Protein AF-A0A0C9ZK24-F1 (afdb_monomer_lite)

Foldseek 3Di:
DDDPPPPPDDPPDDDPDPPDDDPVSVLVPPPCLCVLCVDPPRQDNDPVRVVVVVCCVVVDDDPVVVVVVVPDDDD

Radius of gyration: 16.65 Å; chains: 1; bounding box: 28×47×30 Å

Sequence (75 aa):
IMQDHFMQVFLGASKNYKGRKTFMENFDDNLHAMKCQDNLYYPFASVGDWQMAEWIELSGPSMAQMDKFLSMQFV

pLDDT: mean 73.1, std 13.66, range [34.97, 91.06]

Organism: NCBI:txid765257

Secondary structure (DSSP, 8-state):
----------TTS----TTSPPHHHHHHT-TTGGGGGT-TT-S-SSHHHHHHHHHHHHH---HHHHHHHHT----

Structure (mmCIF, N/CA/C/O backbone):
data_AF-A0A0C9ZK24-F1
#
_entry.id   AF-A0A0C9ZK24-F1
#
loop_
_atom_site.group_PDB
_atom_site.id
_atom_site.type_symbol
_atom_site.label_atom_id
_atom_site.label_alt_id
_atom_site.label_comp_id
_atom_site.label_asym_id
_atom_site.label_entity_id
_atom_site.label_seq_id
_atom_site.pdbx_PDB_ins_code
_atom_site.Cartn_x
_atom_site.Cartn_y
_atom_site.Cartn_z
_atom_site.occupancy
_atom_site.B_iso_or_equiv
_atom_site.auth_seq_id
_atom_site.auth_comp_id
_atom_site.auth_asym_id
_atom_site.auth_atom_id
_atom_site.pdbx_PDB_model_num
ATOM 1 N N . ILE A 1 1 ? -14.008 31.195 -17.800 1.00 34.97 1 ILE A N 1
ATOM 2 C CA . ILE A 1 1 ? -13.464 31.627 -16.491 1.00 34.97 1 ILE A CA 1
ATOM 3 C C . ILE A 1 1 ? -13.046 30.348 -15.780 1.00 34.97 1 ILE A C 1
ATOM 5 O O . ILE A 1 1 ? -13.923 29.586 -15.398 1.00 34.97 1 ILE A O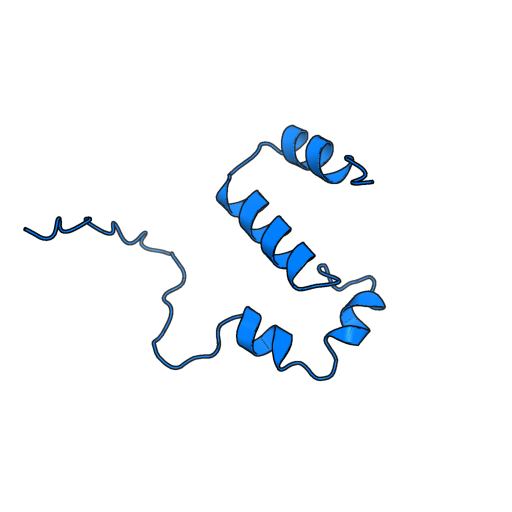 1
ATOM 9 N N . MET A 1 2 ? -11.749 30.027 -15.760 1.00 38.06 2 MET A N 1
ATOM 10 C CA . MET A 1 2 ? -11.257 28.851 -15.034 1.00 38.06 2 MET A CA 1
ATOM 11 C C . MET A 1 2 ? -11.257 29.196 -13.547 1.00 38.06 2 MET A C 1
ATOM 13 O O . MET A 1 2 ? -10.647 30.184 -13.151 1.00 38.06 2 MET A O 1
ATOM 17 N N . GLN A 1 3 ? -12.010 28.438 -12.755 1.00 42.09 3 GLN A N 1
ATOM 18 C CA . GLN A 1 3 ? -11.984 28.542 -11.302 1.00 42.09 3 GLN A CA 1
ATOM 19 C C . GLN A 1 3 ? -10.634 28.016 -10.812 1.00 42.09 3 GLN A C 1
ATOM 21 O O . GLN A 1 3 ? -10.365 26.816 -10.909 1.00 42.09 3 GLN A O 1
ATOM 26 N N . ASP A 1 4 ? -9.804 28.925 -10.301 1.00 47.66 4 ASP A N 1
ATOM 27 C CA . ASP A 1 4 ? -8.630 28.601 -9.495 1.00 47.66 4 ASP A CA 1
ATOM 28 C C . ASP A 1 4 ? -9.102 27.835 -8.255 1.00 47.66 4 ASP A C 1
ATOM 30 O O . ASP A 1 4 ? -9.582 28.409 -7.276 1.00 47.66 4 ASP A O 1
ATOM 34 N N . HIS A 1 5 ? -9.013 26.508 -8.314 1.00 53.12 5 HIS A N 1
ATOM 35 C CA . HIS A 1 5 ? -9.121 25.687 -7.121 1.00 53.12 5 HIS A CA 1
ATOM 36 C C . HIS A 1 5 ? -7.870 25.961 -6.290 1.00 53.12 5 HIS A C 1
ATOM 38 O O . HIS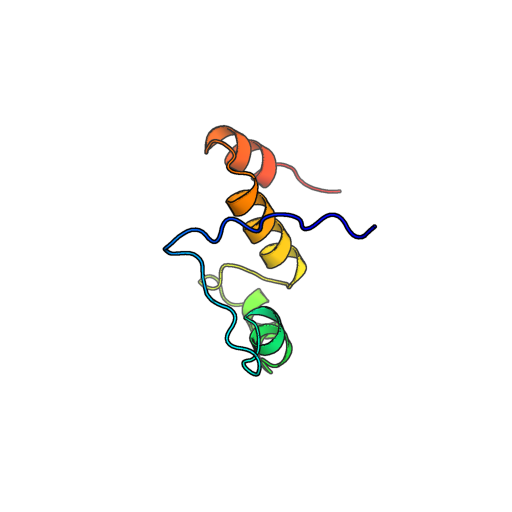 A 1 5 ? -6.763 25.584 -6.675 1.00 53.12 5 HIS A O 1
ATOM 44 N N . PHE A 1 6 ? -8.040 26.646 -5.161 1.00 50.91 6 PHE A N 1
ATOM 45 C CA . PHE A 1 6 ? -6.966 26.887 -4.209 1.00 50.91 6 PHE A CA 1
ATOM 46 C C . PHE A 1 6 ? -6.512 25.538 -3.633 1.00 50.91 6 PHE A C 1
ATOM 48 O O . PHE A 1 6 ? -7.106 25.017 -2.689 1.00 50.91 6 PHE A O 1
ATOM 55 N N . MET A 1 7 ? -5.482 24.934 -4.233 1.00 53.56 7 MET A N 1
ATOM 56 C CA . MET A 1 7 ? -4.819 23.759 -3.673 1.00 53.56 7 MET A CA 1
ATOM 57 C C . MET A 1 7 ? -4.111 24.189 -2.387 1.00 53.56 7 MET A C 1
ATOM 59 O O . MET A 1 7 ? -3.017 24.754 -2.415 1.00 53.56 7 MET A O 1
ATOM 63 N N . GLN A 1 8 ? -4.746 23.937 -1.246 1.00 56.78 8 GLN A N 1
ATOM 64 C CA . GLN A 1 8 ? -4.123 24.126 0.054 1.00 56.78 8 GLN A CA 1
ATOM 65 C C . GLN A 1 8 ? -3.113 22.992 0.265 1.00 56.78 8 GLN A C 1
ATOM 67 O O . GLN A 1 8 ? -3.463 21.874 0.631 1.00 56.78 8 GLN A O 1
ATOM 72 N N . VAL A 1 9 ? -1.846 23.263 -0.047 1.00 58.19 9 VAL A N 1
ATOM 73 C CA . VAL A 1 9 ? -0.764 22.288 0.108 1.00 58.19 9 VAL A CA 1
ATOM 74 C C . VAL A 1 9 ? -0.508 22.086 1.601 1.00 58.19 9 VAL A C 1
ATOM 76 O O . VAL A 1 9 ? -0.036 22.997 2.281 1.00 58.19 9 VAL A O 1
ATOM 79 N N 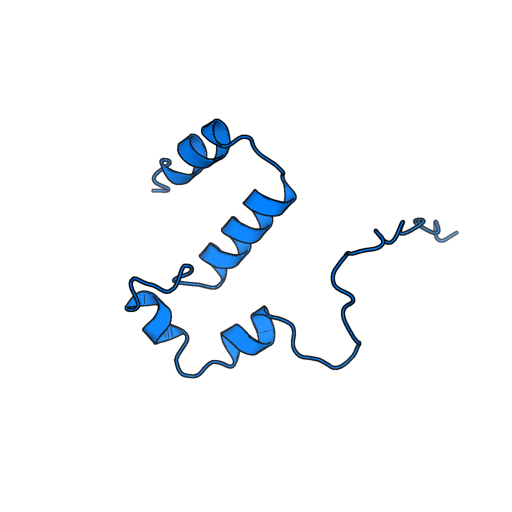. PHE A 1 10 ? -0.822 20.897 2.120 1.00 68.56 10 PHE A N 1
ATOM 80 C CA . PHE A 1 10 ? -0.511 20.534 3.500 1.00 68.56 10 PHE A CA 1
ATOM 81 C C . PHE A 1 10 ? 1.011 20.513 3.694 1.00 68.56 10 PHE A C 1
ATOM 83 O O . PHE A 1 10 ? 1.735 19.834 2.958 1.00 68.56 10 PHE A O 1
ATOM 90 N N . LEU A 1 11 ? 1.505 21.281 4.668 1.00 50.94 11 LEU A N 1
ATOM 91 C CA . LEU A 1 11 ? 2.930 21.413 4.967 1.00 50.94 11 LEU A CA 1
ATOM 92 C C . LEU A 1 11 ? 3.428 20.110 5.621 1.00 50.94 11 LEU A C 1
ATOM 94 O O . LEU A 1 11 ? 3.434 19.970 6.837 1.00 50.94 11 LEU A O 1
ATOM 98 N N . GLY A 1 12 ? 3.767 19.128 4.787 1.00 56.84 12 GLY A N 1
ATOM 99 C CA . GLY A 1 12 ? 4.081 17.754 5.193 1.00 56.84 12 GLY A CA 1
ATOM 100 C C . GLY A 1 12 ? 3.616 16.694 4.190 1.00 56.84 12 GLY A C 1
ATOM 101 O O . GLY A 1 12 ? 4.054 15.552 4.270 1.00 56.84 12 GLY A O 1
ATOM 102 N N . ALA A 1 13 ? 2.773 17.062 3.218 1.00 62.56 13 ALA A N 1
ATOM 103 C CA . ALA A 1 13 ? 2.405 16.169 2.127 1.00 62.56 13 ALA A CA 1
ATOM 104 C C . ALA A 1 13 ? 3.616 15.879 1.225 1.00 62.56 13 ALA A C 1
ATOM 106 O O . ALA A 1 13 ? 4.425 16.770 0.939 1.00 62.56 13 ALA A O 1
ATOM 107 N N . SER A 1 14 ? 3.722 14.631 0.759 1.00 55.34 14 SER A N 1
ATOM 108 C CA . SER A 1 14 ? 4.733 14.213 -0.214 1.00 55.34 14 SER A CA 1
ATOM 109 C C . SER A 1 14 ? 4.695 15.131 -1.439 1.00 55.34 14 SER A C 1
ATOM 111 O O . SER A 1 14 ? 3.660 15.305 -2.085 1.00 55.34 14 SER A O 1
ATOM 113 N N . LYS A 1 15 ? 5.828 15.768 -1.746 1.00 58.62 15 LYS A N 1
ATOM 114 C CA . LYS A 1 15 ? 5.976 16.630 -2.919 1.00 58.62 15 LYS A CA 1
ATOM 115 C C . LYS A 1 15 ? 6.393 15.745 -4.089 1.00 58.62 15 LYS A C 1
ATOM 117 O O . LYS A 1 15 ? 7.519 15.250 -4.111 1.00 58.62 15 LYS A O 1
ATOM 122 N N . ASN A 1 16 ? 5.523 15.575 -5.082 1.00 55.41 16 ASN A N 1
ATOM 123 C CA . ASN A 1 16 ? 5.905 14.910 -6.327 1.00 55.41 16 ASN A CA 1
ATOM 124 C C . ASN A 1 16 ? 6.913 15.804 -7.065 1.00 55.41 16 ASN A C 1
ATOM 126 O O . ASN A 1 16 ? 6.549 16.781 -7.724 1.00 55.41 16 ASN A O 1
ATOM 130 N N . TYR A 1 17 ? 8.205 15.509 -6.919 1.00 57.25 17 TYR A N 1
ATOM 131 C CA . TYR A 1 17 ? 9.247 16.143 -7.717 1.00 57.25 17 TYR A CA 1
ATOM 132 C C . TYR A 1 17 ? 9.035 15.715 -9.172 1.00 57.25 17 TYR A C 1
ATOM 134 O O . TYR A 1 17 ? 9.233 14.546 -9.503 1.00 57.25 17 TYR A O 1
ATOM 142 N N . LYS A 1 18 ? 8.600 16.650 -10.033 1.00 56.00 18 LYS A N 1
ATOM 143 C CA . LYS A 1 18 ? 8.462 16.418 -11.480 1.00 56.00 18 LYS A CA 1
ATOM 144 C C . LYS A 1 18 ? 9.706 15.685 -12.004 1.00 56.00 18 LYS A C 1
ATOM 146 O O . LYS A 1 18 ? 10.816 16.186 -11.845 1.00 56.00 18 LYS A O 1
ATOM 151 N N . GLY A 1 19 ? 9.505 14.514 -12.613 1.00 64.88 19 GLY A N 1
ATOM 152 C CA . GLY A 1 19 ? 10.566 13.709 -13.229 1.00 64.88 19 GLY A CA 1
ATOM 153 C C . GLY A 1 19 ? 11.067 12.507 -12.419 1.00 64.88 19 GLY A C 1
ATOM 154 O O . GLY A 1 19 ? 11.950 11.806 -12.902 1.00 64.88 19 GLY A O 1
ATOM 155 N N . ARG A 1 20 ? 10.532 12.233 -11.220 1.00 70.06 20 ARG A N 1
ATOM 156 C CA . ARG A 1 20 ? 10.770 10.955 -10.526 1.00 70.06 20 ARG A CA 1
ATOM 157 C C . ARG A 1 20 ? 9.616 9.989 -10.756 1.00 70.06 20 ARG A C 1
ATOM 159 O O . ARG A 1 20 ? 8.467 10.420 -10.749 1.00 70.06 20 ARG A O 1
ATOM 166 N N . LYS A 1 21 ? 9.947 8.703 -10.898 1.00 72.69 21 LYS A N 1
ATOM 167 C CA . LYS A 1 21 ? 8.963 7.621 -10.920 1.00 72.69 21 LYS A CA 1
ATOM 168 C C . LYS A 1 21 ? 8.161 7.641 -9.620 1.00 72.69 21 LYS A C 1
ATOM 170 O O . LYS A 1 21 ? 8.746 7.672 -8.533 1.00 72.69 21 LYS A O 1
ATOM 175 N N . THR A 1 22 ? 6.843 7.647 -9.745 1.00 75.75 22 THR A N 1
ATOM 176 C CA . THR A 1 22 ? 5.886 7.391 -8.670 1.00 75.75 22 THR A CA 1
ATOM 177 C C . THR A 1 22 ? 6.149 6.018 -8.051 1.00 75.75 22 THR A C 1
ATOM 179 O O . THR A 1 22 ? 6.883 5.193 -8.602 1.00 75.75 22 THR A O 1
ATOM 182 N N . PHE A 1 23 ? 5.568 5.753 -6.881 1.00 73.12 23 PHE A N 1
ATOM 183 C CA . PHE A 1 23 ? 5.635 4.415 -6.296 1.00 73.12 23 PHE A CA 1
ATOM 184 C C . PHE A 1 23 ? 5.133 3.354 -7.288 1.00 73.12 23 PHE A C 1
ATOM 186 O O . PHE A 1 23 ? 5.816 2.356 -7.479 1.00 73.12 23 PHE A O 1
ATOM 193 N N . MET A 1 24 ? 4.025 3.627 -7.986 1.00 74.75 24 MET A N 1
ATOM 194 C CA . MET A 1 24 ? 3.435 2.701 -8.958 1.00 74.75 24 MET A CA 1
ATOM 195 C C . MET A 1 24 ? 4.318 2.472 -10.174 1.00 74.75 24 MET A C 1
ATOM 197 O O . MET A 1 24 ? 4.538 1.331 -10.547 1.00 74.75 24 MET A O 1
ATOM 201 N N . GLU A 1 25 ? 4.925 3.522 -10.727 1.00 78.19 25 GLU A N 1
ATOM 202 C CA . GLU A 1 25 ? 5.887 3.351 -11.822 1.00 78.19 25 GLU A CA 1
ATOM 203 C C . GLU A 1 25 ? 7.093 2.502 -11.382 1.00 78.19 25 GLU A C 1
ATOM 205 O O . GLU A 1 25 ? 7.564 1.665 -12.140 1.00 78.19 25 GLU A O 1
ATOM 210 N N . ASN A 1 26 ? 7.573 2.646 -10.141 1.00 77.75 26 ASN A N 1
ATOM 211 C CA . ASN A 1 26 ? 8.637 1.776 -9.621 1.00 77.75 26 ASN A CA 1
ATOM 212 C C . ASN A 1 26 ? 8.158 0.350 -9.304 1.00 77.75 26 ASN A C 1
ATOM 214 O O . ASN A 1 26 ? 8.954 -0.584 -9.385 1.00 77.75 26 ASN A O 1
ATOM 218 N N . PHE A 1 27 ? 6.899 0.188 -8.896 1.00 75.00 27 PHE A N 1
ATOM 219 C CA . PHE A 1 27 ? 6.294 -1.106 -8.600 1.00 75.00 27 PHE A CA 1
ATOM 220 C C . PHE A 1 27 ? 6.070 -1.913 -9.882 1.00 75.00 27 PHE A C 1
ATOM 222 O O . PHE A 1 27 ? 6.467 -3.072 -9.938 1.00 75.00 27 PHE A O 1
ATOM 229 N N . ASP A 1 28 ? 5.531 -1.286 -10.926 1.00 75.44 28 ASP A N 1
ATOM 230 C CA . ASP A 1 28 ? 5.297 -1.910 -12.231 1.00 75.44 28 ASP A CA 1
ATOM 231 C C . ASP A 1 28 ? 6.612 -2.237 -12.953 1.00 75.44 28 ASP A C 1
ATOM 233 O O . ASP A 1 28 ? 6.738 -3.288 -13.582 1.00 75.44 28 ASP A O 1
ATOM 237 N N . ASP A 1 29 ? 7.633 -1.386 -12.807 1.00 79.44 29 ASP A N 1
ATOM 238 C CA . ASP A 1 29 ? 8.975 -1.646 -13.343 1.00 79.44 29 ASP A CA 1
ATOM 239 C C . ASP A 1 29 ? 9.744 -2.728 -12.564 1.00 79.44 29 ASP A C 1
ATOM 241 O O . ASP A 1 29 ? 10.830 -3.157 -12.977 1.00 79.44 29 ASP A O 1
ATOM 245 N N . ASN A 1 30 ? 9.225 -3.175 -11.417 1.00 75.56 30 ASN A N 1
ATOM 246 C CA . ASN A 1 30 ? 9.876 -4.200 -10.622 1.00 75.56 30 ASN A CA 1
ATOM 247 C C . ASN A 1 30 ? 9.718 -5.566 -11.302 1.00 75.56 30 ASN A C 1
ATOM 249 O O . ASN A 1 30 ? 8.668 -6.204 -11.249 1.00 75.56 30 ASN A O 1
ATOM 253 N N . LEU A 1 31 ? 10.820 -6.082 -11.853 1.00 73.38 31 LEU A N 1
ATOM 254 C CA . LEU A 1 31 ? 10.906 -7.418 -12.460 1.00 73.38 31 LEU A CA 1
ATOM 255 C C . LEU A 1 31 ? 10.509 -8.561 -11.497 1.00 73.38 31 LEU A C 1
ATOM 257 O O . LEU A 1 31 ? 10.333 -9.711 -11.898 1.00 73.38 31 LEU A O 1
ATOM 261 N N . HIS A 1 32 ? 10.424 -8.272 -10.200 1.00 72.88 32 HIS A N 1
ATOM 262 C CA . HIS A 1 32 ? 10.016 -9.199 -9.154 1.00 72.88 32 HIS A CA 1
ATOM 263 C C . HIS A 1 32 ? 8.652 -8.867 -8.549 1.00 72.88 32 HIS A C 1
ATOM 265 O O . HIS A 1 32 ? 8.300 -9.494 -7.556 1.00 72.88 32 HIS A O 1
ATOM 271 N N . ALA A 1 33 ? 7.864 -7.963 -9.140 1.00 71.44 33 ALA A N 1
ATOM 272 C CA . ALA A 1 33 ? 6.507 -7.658 -8.680 1.00 71.44 33 ALA A CA 1
ATOM 273 C C . ALA A 1 33 ? 5.647 -8.927 -8.549 1.00 71.44 33 ALA A C 1
ATOM 275 O O . ALA A 1 33 ? 4.913 -9.084 -7.582 1.00 71.44 33 ALA A O 1
ATOM 276 N N . MET A 1 34 ? 5.820 -9.906 -9.445 1.00 73.62 34 MET A N 1
ATOM 277 C CA . MET A 1 34 ? 5.139 -11.204 -9.331 1.00 73.62 34 MET A CA 1
ATOM 278 C C . MET A 1 34 ? 5.536 -11.992 -8.073 1.00 73.62 34 MET A C 1
ATOM 280 O O . MET A 1 34 ? 4.705 -12.682 -7.501 1.00 73.62 34 MET A O 1
ATOM 284 N N . LYS A 1 35 ? 6.777 -11.855 -7.587 1.00 77.12 35 LYS A N 1
ATOM 285 C CA . LYS A 1 35 ? 7.244 -12.514 -6.353 1.00 77.12 35 LYS A CA 1
ATOM 286 C C . LYS A 1 35 ? 6.697 -11.853 -5.087 1.00 77.12 35 LYS A C 1
ATOM 288 O O . LYS A 1 35 ? 6.812 -12.436 -4.013 1.00 77.12 35 LYS A O 1
ATOM 293 N N . CYS A 1 36 ? 6.124 -10.650 -5.184 1.00 75.19 36 CYS A N 1
ATOM 294 C CA . CYS A 1 36 ? 5.430 -10.022 -4.060 1.00 75.19 36 CYS A CA 1
ATOM 295 C C . CYS A 1 36 ? 4.197 -10.826 -3.635 1.00 75.19 36 CYS A C 1
ATOM 297 O O . CYS A 1 36 ? 3.851 -10.791 -2.462 1.00 75.19 36 CYS A O 1
ATOM 299 N N . GLN A 1 37 ? 3.602 -11.605 -4.546 1.00 73.69 37 GLN A N 1
ATOM 300 C CA . GLN A 1 37 ? 2.507 -12.529 -4.232 1.00 73.69 37 GLN A CA 1
ATOM 301 C C . GLN A 1 37 ? 2.952 -13.673 -3.312 1.00 73.69 37 GLN A C 1
ATOM 303 O O . GLN A 1 37 ? 2.178 -14.131 -2.478 1.00 73.69 37 GLN A O 1
ATOM 308 N N . ASP A 1 38 ? 4.214 -14.095 -3.427 1.00 80.25 38 ASP A N 1
ATOM 309 C CA . ASP A 1 38 ? 4.787 -15.192 -2.639 1.00 80.25 38 ASP A CA 1
ATOM 310 C C . ASP A 1 38 ? 5.484 -14.707 -1.355 1.00 80.25 38 ASP A C 1
ATOM 312 O O . ASP A 1 38 ? 5.881 -15.507 -0.503 1.00 80.25 38 ASP A O 1
ATOM 316 N N . ASN A 1 39 ? 5.683 -13.394 -1.207 1.00 81.31 39 ASN A N 1
ATOM 317 C CA . ASN A 1 39 ? 6.374 -12.824 -0.060 1.00 81.31 39 ASN A CA 1
ATOM 318 C C . ASN A 1 39 ? 5.384 -12.502 1.062 1.00 81.31 39 ASN A C 1
ATOM 320 O O . ASN A 1 39 ? 4.751 -11.452 1.054 1.00 81.31 39 ASN A O 1
ATOM 324 N N . LEU A 1 40 ? 5.348 -13.359 2.085 1.00 75.69 40 LEU A N 1
ATOM 325 C CA . LEU A 1 40 ? 4.515 -13.188 3.283 1.00 75.69 40 LEU A CA 1
ATOM 326 C C . LEU A 1 40 ? 4.717 -11.837 3.998 1.00 75.69 40 LEU A C 1
ATOM 328 O O . LEU A 1 40 ? 3.822 -11.365 4.692 1.00 75.69 40 LEU A O 1
ATOM 332 N N . TYR A 1 41 ? 5.894 -11.223 3.857 1.00 77.62 41 TYR A N 1
ATOM 333 C CA . TYR A 1 41 ? 6.219 -9.939 4.482 1.00 77.62 41 TYR A CA 1
ATOM 334 C C . TYR A 1 41 ? 5.952 -8.738 3.574 1.00 77.62 41 TYR A C 1
ATOM 336 O O . TYR A 1 41 ? 6.174 -7.600 3.991 1.00 77.62 41 TYR A O 1
ATOM 344 N N . TYR A 1 42 ? 5.524 -8.967 2.332 1.00 79.19 42 TYR A N 1
ATOM 345 C CA . TYR A 1 42 ? 5.184 -7.896 1.415 1.00 79.19 42 TYR A CA 1
ATOM 346 C C . TYR A 1 42 ? 3.674 -7.628 1.470 1.00 79.19 42 TYR A C 1
ATOM 348 O O . TYR A 1 42 ? 2.885 -8.535 1.227 1.00 79.19 42 TYR A O 1
ATOM 356 N N . PRO A 1 43 ? 3.245 -6.398 1.795 1.00 72.69 43 PRO A N 1
ATOM 357 C CA . PRO A 1 43 ? 1.854 -6.133 2.160 1.00 72.69 43 PRO A CA 1
ATOM 358 C C . PRO A 1 43 ? 0.864 -6.107 0.983 1.00 72.69 43 PRO A C 1
ATOM 360 O O . PRO A 1 43 ? -0.338 -6.107 1.227 1.00 72.69 43 PRO A O 1
ATOM 363 N N . PHE A 1 44 ? 1.332 -6.080 -0.273 1.00 79.94 44 PHE A N 1
ATOM 364 C CA . PHE A 1 44 ? 0.472 -5.940 -1.457 1.00 79.94 44 PHE A CA 1
ATOM 365 C C . PHE A 1 44 ? 0.818 -6.978 -2.531 1.00 79.94 44 PHE A C 1
ATOM 367 O O . PHE A 1 44 ? 1.936 -6.995 -3.046 1.00 79.94 44 PHE A O 1
ATOM 374 N N . ALA A 1 45 ? -0.143 -7.823 -2.904 1.00 77.75 45 ALA A N 1
ATOM 375 C CA . ALA A 1 45 ? 0.051 -8.860 -3.921 1.00 77.75 45 ALA A CA 1
ATOM 376 C C . ALA A 1 45 ? -0.161 -8.328 -5.356 1.00 77.75 45 ALA A C 1
ATOM 378 O O . ALA A 1 45 ? 0.216 -8.978 -6.337 1.00 77.75 45 ALA A O 1
ATOM 379 N N . SER A 1 46 ? -0.751 -7.136 -5.497 1.00 77.38 46 SER A N 1
ATOM 380 C CA . SER A 1 46 ? -1.055 -6.506 -6.780 1.00 77.38 46 SER A CA 1
ATOM 381 C C . SER A 1 46 ? -1.178 -4.978 -6.688 1.00 77.38 46 SER A C 1
ATOM 383 O O . SER A 1 46 ? -1.303 -4.402 -5.606 1.00 77.38 46 SER A O 1
ATOM 385 N N . VAL A 1 47 ? -1.215 -4.324 -7.856 1.00 79.25 47 VAL A N 1
ATOM 386 C CA . VAL A 1 47 ? -1.578 -2.901 -8.000 1.00 79.25 47 VAL A CA 1
ATOM 387 C C . VAL A 1 47 ? -2.949 -2.604 -7.385 1.00 79.25 47 VAL A C 1
ATOM 389 O O . VAL A 1 47 ? -3.114 -1.575 -6.735 1.00 79.25 47 VAL A O 1
ATOM 392 N N . GLY A 1 48 ? -3.917 -3.510 -7.554 1.00 83.31 48 GLY A N 1
ATOM 393 C CA . GLY A 1 48 ? -5.263 -3.353 -7.003 1.00 83.31 48 GLY A CA 1
ATOM 394 C C . GLY A 1 48 ? -5.271 -3.348 -5.475 1.00 83.31 48 GLY A C 1
ATOM 395 O O . GLY A 1 48 ? -5.916 -2.489 -4.877 1.00 83.31 48 GLY A O 1
ATOM 396 N N . ASP A 1 49 ? -4.499 -4.237 -4.844 1.00 82.88 49 ASP A N 1
ATOM 397 C CA . ASP A 1 49 ? -4.383 -4.288 -3.379 1.00 82.88 49 ASP A CA 1
ATOM 398 C C . ASP A 1 49 ? -3.753 -3.009 -2.825 1.00 82.88 49 ASP A C 1
ATOM 400 O O . ASP A 1 49 ? -4.192 -2.484 -1.802 1.00 82.88 49 ASP A O 1
ATOM 404 N N . TRP A 1 50 ? -2.753 -2.469 -3.526 1.00 82.81 50 TRP A N 1
ATOM 405 C CA . TRP A 1 50 ? -2.145 -1.198 -3.149 1.00 82.81 50 TRP A CA 1
ATOM 406 C C . TRP A 1 50 ? -3.124 -0.026 -3.295 1.00 82.81 50 TRP A C 1
ATOM 408 O O . TRP A 1 50 ? -3.263 0.764 -2.366 1.00 82.81 50 TRP A O 1
ATOM 418 N N . GLN A 1 51 ? -3.841 0.075 -4.420 1.00 83.75 51 GLN A N 1
ATOM 419 C CA . GLN A 1 51 ? -4.827 1.143 -4.644 1.00 83.75 51 GLN A CA 1
ATOM 420 C C . GLN A 1 51 ? -5.957 1.087 -3.612 1.00 83.75 51 GLN A C 1
ATOM 422 O O . GLN A 1 51 ? -6.422 2.119 -3.132 1.00 83.75 51 GLN A O 1
ATOM 427 N N . MET A 1 52 ? -6.384 -0.124 -3.250 1.00 86.19 52 MET A N 1
ATOM 428 C CA . MET A 1 52 ? -7.354 -0.343 -2.186 1.00 86.19 52 MET A CA 1
ATOM 429 C C . MET A 1 52 ? -6.814 0.155 -0.842 1.00 86.19 52 MET A C 1
ATOM 431 O O . MET A 1 52 ? -7.514 0.889 -0.148 1.00 86.19 52 MET A O 1
ATOM 435 N N . ALA A 1 53 ? -5.578 -0.197 -0.484 1.00 83.38 53 ALA A N 1
ATOM 436 C CA . ALA A 1 53 ? -4.957 0.250 0.759 1.00 83.38 53 ALA A CA 1
ATOM 437 C C . ALA A 1 53 ? -4.764 1.776 0.809 1.00 83.38 53 ALA A C 1
ATOM 439 O O . ALA A 1 53 ? -5.097 2.391 1.821 1.00 83.38 53 ALA A O 1
ATOM 440 N N . GLU A 1 54 ? -4.314 2.397 -0.286 1.00 84.00 54 GLU A N 1
ATOM 441 C CA . GLU A 1 54 ? -4.202 3.856 -0.413 1.00 84.00 54 GLU A CA 1
ATOM 442 C C . GLU A 1 54 ? -5.573 4.526 -0.238 1.00 84.00 54 GLU A C 1
ATOM 444 O O . GLU A 1 54 ? -5.713 5.496 0.508 1.00 84.00 54 GLU A O 1
ATOM 449 N N . TRP A 1 55 ? -6.618 3.985 -0.868 1.00 86.56 55 TRP A N 1
ATOM 450 C CA . TRP A 1 55 ? -7.975 4.507 -0.721 1.00 86.56 55 TRP A CA 1
ATOM 451 C C . TRP A 1 55 ? -8.501 4.372 0.715 1.00 86.56 55 TRP A C 1
A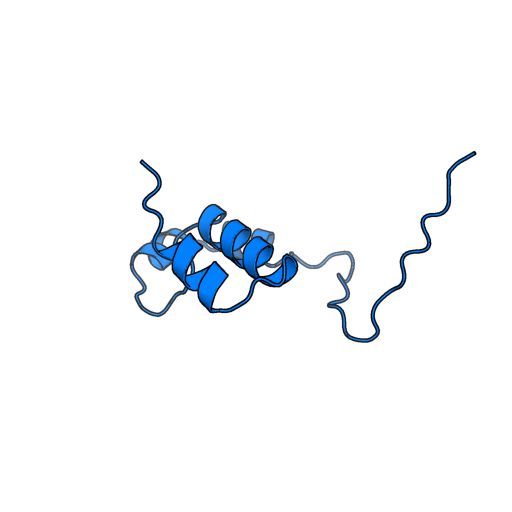TOM 453 O O . TRP A 1 55 ? -9.129 5.302 1.232 1.00 86.56 55 TRP A O 1
ATOM 463 N N . ILE A 1 56 ? -8.232 3.247 1.385 1.00 85.62 56 ILE A N 1
ATOM 464 C CA . ILE A 1 56 ? -8.575 3.051 2.801 1.00 85.62 56 ILE A CA 1
ATOM 465 C C . ILE A 1 56 ? -7.855 4.097 3.655 1.00 85.62 56 ILE A C 1
ATOM 467 O O . ILE A 1 56 ? -8.490 4.744 4.477 1.00 85.62 56 ILE A O 1
ATOM 471 N N . GLU A 1 57 ? -6.560 4.318 3.448 1.00 83.81 57 GLU A N 1
ATOM 472 C CA . GLU A 1 57 ? -5.795 5.301 4.219 1.00 83.81 57 GLU A CA 1
ATOM 473 C C . GLU A 1 57 ? -6.324 6.731 4.014 1.00 83.81 57 GLU A C 1
ATOM 475 O O . GLU A 1 57 ? -6.570 7.454 4.982 1.00 83.81 57 GLU A O 1
ATOM 480 N N . LEU A 1 58 ? -6.585 7.120 2.763 1.00 85.88 58 LEU A N 1
ATOM 481 C CA . LEU A 1 58 ? -7.061 8.462 2.416 1.00 85.88 58 LEU A CA 1
ATOM 482 C C . LEU A 1 58 ? -8.508 8.731 2.843 1.00 85.88 58 LEU A C 1
ATOM 484 O O . LEU A 1 58 ? -8.863 9.876 3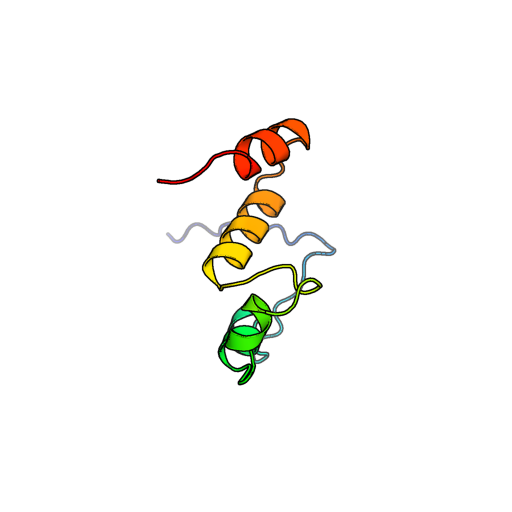.126 1.00 85.88 58 LEU A O 1
ATOM 488 N N . SER A 1 59 ? -9.355 7.701 2.887 1.00 86.31 59 SER A N 1
ATOM 489 C CA . SER A 1 59 ? -10.752 7.836 3.321 1.00 86.31 59 SER A CA 1
ATOM 490 C C . SER A 1 59 ? -10.905 7.968 4.841 1.00 86.31 59 SER A C 1
ATOM 492 O O . SER A 1 59 ? -11.982 8.337 5.311 1.00 86.31 59 SER A O 1
ATOM 494 N N . GLY A 1 60 ? -9.839 7.716 5.610 1.00 89.38 60 GLY A N 1
ATOM 495 C CA . GLY A 1 60 ? -9.807 7.872 7.066 1.00 89.38 60 GLY A CA 1
ATOM 496 C C . GLY A 1 60 ? -10.866 7.073 7.848 1.00 89.38 60 GLY A C 1
ATOM 497 O O . GLY A 1 60 ? -11.485 7.640 8.754 1.00 89.38 60 GLY A O 1
ATOM 498 N N . PRO A 1 61 ? -11.125 5.788 7.542 1.00 87.00 61 PRO A N 1
ATOM 499 C CA . PRO A 1 61 ? -12.064 4.979 8.300 1.00 87.00 61 PRO A CA 1
ATOM 500 C C . PRO A 1 61 ? -11.529 4.691 9.708 1.00 87.00 61 PRO A C 1
ATOM 502 O O . PRO A 1 61 ? -10.328 4.666 9.965 1.00 87.00 61 PRO A O 1
ATOM 505 N N . SER A 1 62 ? -12.433 4.429 10.650 1.00 91.06 62 SER A N 1
ATOM 506 C CA . SER A 1 62 ? -12.035 3.868 11.946 1.00 91.06 62 SER A CA 1
ATOM 507 C C . SER A 1 62 ? -11.487 2.443 11.785 1.00 91.06 62 SER A C 1
ATOM 509 O O . SER A 1 62 ? -11.856 1.744 10.839 1.00 91.06 62 SER A O 1
ATOM 511 N N . MET A 1 63 ? -10.685 1.963 12.746 1.00 87.31 63 MET A N 1
ATOM 512 C CA . MET A 1 63 ? -10.181 0.575 12.735 1.00 87.31 63 MET A CA 1
ATOM 513 C C . MET A 1 63 ? -11.312 -0.454 12.579 1.00 87.31 63 MET A C 1
ATOM 515 O O . MET A 1 63 ? -11.194 -1.383 11.793 1.00 87.31 63 MET A O 1
ATOM 519 N N . ALA A 1 64 ? -12.457 -0.246 13.240 1.00 91.06 64 ALA A N 1
ATOM 520 C CA . ALA A 1 64 ? -13.605 -1.150 13.131 1.00 91.06 64 ALA A CA 1
ATOM 521 C C . ALA A 1 64 ? -14.216 -1.184 11.717 1.00 91.06 64 ALA A C 1
ATOM 523 O O . ALA A 1 64 ? -14.734 -2.210 11.278 1.00 91.06 64 ALA A O 1
ATOM 524 N N . GLN A 1 65 ? -14.180 -0.061 10.994 1.00 87.50 65 GLN A N 1
ATOM 525 C CA . GLN A 1 65 ? -14.632 0.001 9.604 1.00 87.50 65 GLN A CA 1
ATOM 526 C C . GLN A 1 65 ? -13.621 -0.649 8.658 1.00 87.50 65 GLN A C 1
ATOM 528 O O . GLN A 1 65 ? -14.048 -1.326 7.725 1.00 87.50 65 GLN A O 1
ATOM 533 N N . MET A 1 66 ? -12.317 -0.492 8.922 1.00 86.19 66 MET A N 1
ATOM 534 C CA . MET A 1 66 ? -11.258 -1.202 8.197 1.00 86.19 66 MET A CA 1
ATOM 535 C C . MET A 1 66 ? -11.402 -2.717 8.371 1.00 86.19 66 MET A C 1
ATOM 537 O O . MET A 1 66 ? -11.497 -3.421 7.375 1.00 86.19 66 MET A O 1
ATOM 541 N N . ASP A 1 67 ? -11.534 -3.214 9.605 1.00 87.31 67 ASP A N 1
ATOM 542 C CA . ASP A 1 67 ? -11.721 -4.647 9.887 1.00 87.31 67 ASP A CA 1
ATOM 543 C C . ASP A 1 67 ? -12.974 -5.205 9.202 1.00 87.31 67 ASP A C 1
ATOM 545 O O . ASP A 1 67 ? -12.957 -6.282 8.599 1.00 87.31 67 ASP A O 1
ATOM 549 N N . LYS A 1 68 ? -14.083 -4.455 9.247 1.00 89.31 68 LYS A N 1
ATOM 550 C CA . LYS A 1 68 ? -15.316 -4.837 8.552 1.00 89.31 68 LYS A CA 1
ATOM 551 C C . LYS A 1 68 ? -15.113 -4.904 7.040 1.00 89.31 68 LYS A C 1
ATOM 553 O O . LYS A 1 68 ? -15.643 -5.812 6.416 1.00 89.31 68 LYS A O 1
ATOM 558 N N . PHE A 1 69 ? -14.394 -3.951 6.454 1.00 85.94 69 PHE A N 1
ATOM 559 C CA . PHE A 1 69 ? -14.118 -3.933 5.020 1.00 85.94 69 PHE A CA 1
ATOM 560 C C . PHE A 1 69 ? -13.183 -5.080 4.612 1.00 85.94 69 PHE A C 1
ATOM 562 O O . PHE A 1 69 ? -13.501 -5.821 3.692 1.00 85.94 69 PHE A O 1
ATOM 569 N N . LEU A 1 70 ? -12.080 -5.286 5.336 1.00 83.19 70 LEU A N 1
ATOM 570 C CA . LEU A 1 70 ? -11.091 -6.332 5.047 1.00 83.19 70 LEU A CA 1
ATOM 571 C C . LEU A 1 70 ? -11.628 -7.753 5.273 1.00 83.19 70 LEU A C 1
ATOM 573 O O . LEU A 1 70 ? -11.127 -8.704 4.682 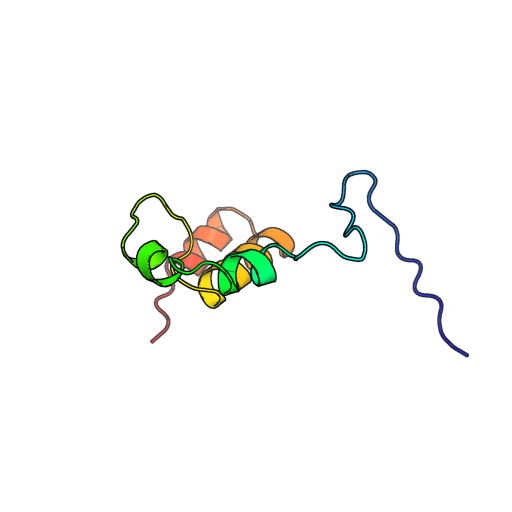1.00 83.19 70 LEU A O 1
ATOM 577 N N . SER A 1 71 ? -12.655 -7.913 6.111 1.00 86.06 71 SER A N 1
ATOM 578 C CA . SER A 1 71 ? -13.352 -9.193 6.299 1.00 86.06 71 SER A CA 1
ATOM 579 C C . SER A 1 71 ? -14.426 -9.474 5.243 1.00 86.06 71 SER A C 1
ATOM 581 O O . SER A 1 71 ? -14.967 -10.584 5.213 1.00 86.06 71 SER A O 1
ATOM 583 N N . MET A 1 72 ? -14.744 -8.515 4.364 1.00 86.00 72 MET A N 1
ATOM 584 C CA . MET A 1 72 ? -15.639 -8.766 3.236 1.00 86.00 72 MET A CA 1
ATOM 585 C C . MET A 1 72 ? -14.928 -9.640 2.206 1.00 86.00 72 MET A C 1
ATOM 587 O O . MET A 1 72 ? -13.920 -9.250 1.626 1.00 86.00 72 MET A O 1
ATOM 591 N N . GLN A 1 73 ? -15.485 -10.820 1.944 1.00 73.50 73 GLN A N 1
ATOM 592 C CA . GLN A 1 73 ? -15.074 -11.610 0.791 1.00 73.50 73 GLN A CA 1
ATOM 593 C C . GLN A 1 73 ? -15.800 -11.079 -0.443 1.00 73.50 73 GLN A C 1
ATOM 595 O O . GLN A 1 73 ? -17.024 -11.186 -0.543 1.00 73.50 73 GLN A O 1
ATOM 600 N N . PHE A 1 74 ? -15.048 -10.472 -1.359 1.00 62.88 74 PHE A N 1
ATOM 601 C CA . PHE A 1 74 ? -15.555 -10.144 -2.684 1.00 62.88 74 PHE A CA 1
ATOM 602 C C . PHE A 1 74 ? -15.641 -11.448 -3.489 1.00 62.88 74 PHE A C 1
ATOM 604 O O . PHE A 1 74 ? -14.631 -12.127 -3.671 1.00 62.88 74 PHE A O 1
ATOM 611 N N . VAL A 1 75 ? -16.868 -11.822 -3.867 1.00 46.69 75 VAL A N 1
ATOM 612 C CA . VAL A 1 75 ? -17.194 -12.997 -4.696 1.00 46.69 75 VAL A CA 1
ATOM 613 C C . VAL A 1 75 ? -16.936 -12.688 -6.163 1.00 46.69 75 VAL A C 1
ATOM 615 O O . VAL A 1 75 ? -17.316 -11.570 -6.584 1.00 46.69 75 VAL A O 1
#